Protein AF-A0A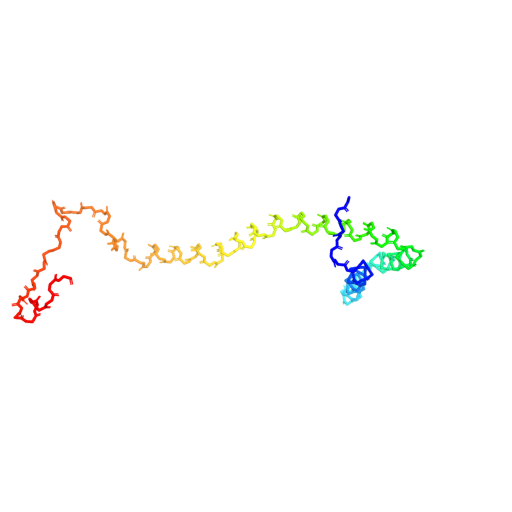644ZQK3-F1 (afdb_monomer)

Foldseek 3Di:
DDDDPDDLVVVLVVQLVVLVVVVVVCVVVVHPPVVSNVCSVVSNVQVVVDVVSSVVVVVVVVVVVVVCVVVVVVVVVVCCCVVPVVVVVVCCCVPNDPQPPVPDPPDPDPDDDDPDDDDPVCPPPVD

Sequence (127 aa):
MSKLKSDPFKTVLVIVAGFIIIYAISIYYANDWSWALYIAIIVSILSIASKKMALLIEKAWFLLAKLLSKIIPNIILGLVFYLFLFPISLLSKLFGNKDSMSLKNPTGSVFKERKYQFTPESFKNPW

InterPro domains:
  IPR045781 Saxitoxin biosynthesis operon protein SxtJ [PF19588] (30-97)

Radius of gyration: 30.93 Å; Cα contacts (8 Å, |Δi|>4): 52; chains: 1; bounding box: 65×43×71 Å

Secondary structure (DSSP, 8-state):
-PPPSS-HHHHHHHHHHHHHHHHHHHHHTT---HHHHHHHHHHHHHHHH-HHHHHHHHHHHHHHHHHHHHHHHHHHHHHHIIIIIHHHHHHHHHHS-TTTT--S--SS-----------GGGGSS--

Mean predicted aligned error: 11.19 Å

Structure (mmCIF, N/CA/C/O backbone):
data_AF-A0A644ZQK3-F1
#
_entry.id   AF-A0A644ZQK3-F1
#
loop_
_atom_site.group_PDB
_atom_site.id
_atom_site.type_symbol
_atom_site.label_atom_id
_atom_site.label_alt_id
_atom_site.label_comp_id
_atom_site.label_asym_id
_atom_site.label_entity_id
_atom_site.label_seq_id
_atom_site.pdbx_PDB_ins_code
_atom_site.Cartn_x
_atom_site.Cartn_y
_atom_site.Cartn_z
_atom_site.occupancy
_atom_site.B_iso_or_equiv
_atom_site.auth_seq_id
_atom_site.auth_comp_id
_atom_site.auth_asym_id
_atom_site.auth_atom_id
_atom_site.pdbx_PDB_model_num
ATOM 1 N N . MET A 1 1 ? -12.132 7.758 -25.999 1.00 47.00 1 MET A N 1
ATOM 2 C CA . MET A 1 1 ? -11.195 7.381 -24.912 1.00 47.00 1 MET A CA 1
ATOM 3 C C . MET A 1 1 ? -11.022 8.589 -24.010 1.00 47.00 1 MET A C 1
ATOM 5 O O . MET A 1 1 ? -10.535 9.602 -24.495 1.00 47.00 1 MET A O 1
ATOM 9 N N . SER A 1 2 ? -11.459 8.526 -22.750 1.00 47.88 2 SER A N 1
ATOM 10 C CA . SER A 1 2 ? -11.223 9.613 -21.794 1.00 47.88 2 SER A CA 1
ATOM 11 C C . SER A 1 2 ? -9.715 9.823 -21.625 1.00 47.88 2 SER A C 1
ATOM 13 O O . SER A 1 2 ? -8.959 8.866 -21.446 1.00 47.88 2 SER A O 1
ATOM 15 N N . LYS A 1 3 ? -9.260 11.072 -21.753 1.00 59.00 3 LYS A N 1
ATOM 16 C CA . LYS A 1 3 ? -7.874 11.448 -21.455 1.00 59.00 3 LYS A CA 1
ATOM 17 C C . LYS A 1 3 ? -7.657 11.221 -19.958 1.00 59.00 3 LYS A C 1
ATOM 19 O O . LYS A 1 3 ? -8.372 11.809 -19.149 1.00 59.00 3 LYS A O 1
ATOM 24 N N . LEU A 1 4 ? -6.705 10.364 -19.596 1.00 68.88 4 LEU A N 1
ATOM 25 C CA . LEU A 1 4 ? -6.217 10.305 -18.220 1.00 68.88 4 LEU A CA 1
ATOM 26 C C . LEU A 1 4 ? -5.594 11.672 -17.893 1.00 68.88 4 LEU A C 1
ATOM 28 O O . LEU A 1 4 ? -4.934 12.270 -18.743 1.00 68.88 4 LEU A O 1
ATOM 32 N N . LYS A 1 5 ? -5.882 12.211 -16.702 1.00 74.44 5 LYS A N 1
ATOM 33 C CA . LYS A 1 5 ? -5.388 13.533 -16.265 1.00 74.44 5 LYS A CA 1
ATOM 34 C C . LYS A 1 5 ? -3.905 13.486 -15.862 1.00 74.44 5 LYS A C 1
ATOM 36 O O . LYS A 1 5 ? -3.261 14.528 -15.779 1.00 74.44 5 LYS A O 1
ATOM 41 N N . SER A 1 6 ? -3.389 12.292 -15.588 1.00 79.38 6 SER A N 1
ATOM 42 C CA . SER A 1 6 ? -2.003 12.021 -15.216 1.00 79.38 6 SER A CA 1
ATOM 43 C C . SER A 1 6 ? -1.045 12.153 -16.399 1.00 79.38 6 SER A C 1
ATOM 45 O O . SER A 1 6 ? -1.426 12.015 -17.560 1.00 79.38 6 SER A O 1
ATOM 47 N N . ASP A 1 7 ? 0.215 12.450 -16.080 1.00 87.94 7 ASP A N 1
ATOM 48 C CA . ASP A 1 7 ? 1.303 12.444 -17.050 1.00 87.94 7 ASP A CA 1
ATOM 49 C C . ASP A 1 7 ? 1.834 11.004 -17.197 1.00 87.94 7 ASP A C 1
ATOM 51 O O . ASP A 1 7 ? 2.347 10.454 -16.210 1.00 87.94 7 ASP A O 1
ATOM 55 N N . PRO A 1 8 ? 1.749 10.391 -18.394 1.00 87.69 8 PRO A N 1
ATOM 56 C CA . PRO A 1 8 ? 2.156 9.004 -18.600 1.00 87.69 8 PRO A CA 1
ATOM 57 C C . PRO A 1 8 ? 3.616 8.754 -18.215 1.00 87.69 8 PRO A C 1
ATOM 59 O O . PRO A 1 8 ? 3.931 7.709 -17.650 1.00 87.69 8 PRO A O 1
ATOM 62 N N . PHE A 1 9 ? 4.507 9.722 -18.460 1.00 89.25 9 PHE A N 1
ATOM 63 C CA . PHE A 1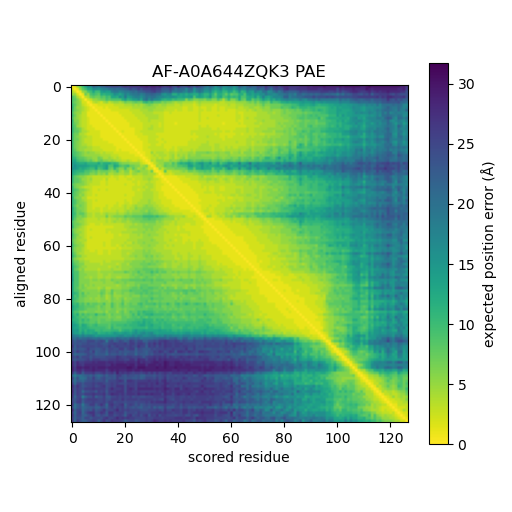 9 ? 5.927 9.574 -18.139 1.00 89.25 9 PHE A CA 1
ATOM 64 C C . PHE A 1 9 ? 6.179 9.588 -16.631 1.00 89.25 9 PHE A C 1
ATOM 66 O O . PHE A 1 9 ? 7.030 8.843 -16.150 1.00 89.25 9 PHE A O 1
ATOM 73 N N . LYS A 1 10 ? 5.404 10.370 -15.865 1.00 91.38 10 LYS A N 1
ATOM 74 C CA . LYS A 1 10 ? 5.488 10.358 -14.396 1.00 91.38 10 LYS A CA 1
ATOM 75 C C . LYS A 1 10 ? 5.001 9.030 -13.830 1.00 91.38 10 LYS A C 1
ATOM 77 O O . LYS A 1 10 ? 5.650 8.481 -12.948 1.00 91.38 10 LYS A O 1
ATOM 82 N N . THR A 1 11 ? 3.902 8.490 -14.358 1.00 92.56 11 THR A N 1
ATOM 83 C CA . THR A 1 11 ? 3.400 7.171 -13.946 1.00 92.56 11 THR A CA 1
ATOM 84 C C . THR A 1 11 ? 4.436 6.080 -14.204 1.00 92.56 11 THR A C 1
ATOM 86 O O . THR A 1 11 ? 4.743 5.299 -13.307 1.00 92.56 11 THR A O 1
ATOM 89 N N . VAL A 1 12 ? 5.027 6.058 -15.400 1.00 93.38 12 VAL A N 1
ATOM 90 C CA . VAL A 1 12 ? 6.105 5.118 -15.737 1.00 93.38 12 VAL A CA 1
ATOM 91 C C . VAL A 1 12 ? 7.294 5.281 -14.791 1.00 93.38 12 VAL A C 1
ATOM 93 O O . VAL A 1 12 ? 7.807 4.282 -14.295 1.00 93.38 12 VAL A O 1
ATOM 96 N N . LEU A 1 13 ? 7.718 6.516 -14.506 1.00 93.62 13 LEU A N 1
ATOM 97 C CA . LEU A 1 13 ? 8.842 6.773 -13.606 1.00 93.62 13 LEU A CA 1
ATOM 98 C C . LEU A 1 13 ? 8.587 6.199 -12.206 1.00 93.62 13 LEU A C 1
ATOM 100 O O . LEU A 1 13 ? 9.476 5.578 -11.632 1.00 93.62 13 LEU A O 1
ATOM 104 N N . VAL A 1 14 ? 7.368 6.353 -11.679 1.00 94.12 14 VAL A N 1
ATOM 105 C CA . VAL A 1 14 ? 6.970 5.770 -10.388 1.00 94.12 14 VAL A CA 1
ATOM 106 C C . VAL A 1 14 ? 7.022 4.240 -10.429 1.00 94.12 14 VAL A C 1
ATOM 108 O O . VAL A 1 14 ? 7.525 3.626 -9.491 1.00 94.12 14 VAL A O 1
ATOM 111 N N . ILE A 1 15 ? 6.558 3.619 -11.518 1.00 93.38 15 ILE A N 1
ATOM 112 C CA . ILE A 1 15 ? 6.620 2.160 -11.702 1.00 93.38 15 ILE A CA 1
ATOM 113 C C . ILE A 1 15 ? 8.079 1.681 -11.703 1.00 93.38 15 ILE A C 1
ATOM 115 O O . ILE A 1 15 ? 8.427 0.757 -10.971 1.00 93.38 15 ILE A O 1
ATOM 119 N N . VAL A 1 16 ? 8.941 2.333 -12.487 1.00 95.31 16 VAL A N 1
ATOM 120 C CA . VAL A 1 16 ? 10.374 2.013 -12.575 1.00 95.31 16 VAL A CA 1
ATOM 121 C C . VAL A 1 16 ? 11.052 2.177 -11.213 1.00 95.31 16 VAL A C 1
ATOM 123 O O . VAL A 1 16 ? 11.761 1.273 -10.779 1.00 95.31 16 VAL A O 1
ATOM 126 N N . ALA A 1 17 ? 10.785 3.277 -10.503 1.00 95.50 17 ALA A N 1
ATOM 127 C CA . ALA A 1 17 ? 11.311 3.502 -9.158 1.00 95.50 17 ALA A CA 1
ATOM 128 C C . ALA A 1 17 ? 10.875 2.400 -8.178 1.00 95.50 17 ALA A C 1
ATOM 130 O O . ALA A 1 17 ? 11.700 1.893 -7.421 1.00 95.50 17 ALA A O 1
ATOM 131 N N . GLY A 1 18 ? 9.610 1.971 -8.233 1.00 94.56 18 GLY A N 1
ATOM 132 C CA . GLY A 1 18 ? 9.102 0.865 -7.420 1.00 94.56 18 GLY A CA 1
ATOM 133 C C . GLY A 1 18 ? 9.845 -0.450 -7.669 1.00 94.56 18 GLY A C 1
ATOM 134 O O . GLY A 1 18 ? 10.279 -1.097 -6.718 1.00 94.56 18 GLY A O 1
ATOM 135 N N . PHE A 1 19 ? 10.062 -0.826 -8.933 1.00 94.81 19 PHE A N 1
ATOM 136 C CA . PHE A 1 19 ? 10.816 -2.041 -9.270 1.00 94.81 19 PHE A CA 1
ATOM 137 C C . PHE A 1 19 ? 12.293 -1.968 -8.865 1.00 94.81 19 PHE A C 1
ATOM 139 O O . PHE A 1 19 ? 12.851 -2.971 -8.421 1.00 94.81 19 PHE A O 1
ATOM 146 N N . ILE A 1 20 ? 12.917 -0.789 -8.949 1.00 94.12 20 ILE A N 1
ATOM 147 C CA . ILE A 1 20 ? 14.288 -0.578 -8.460 1.00 94.12 20 ILE A CA 1
ATOM 148 C C . ILE A 1 20 ? 14.357 -0.767 -6.940 1.00 94.12 20 ILE A C 1
ATOM 150 O O . ILE A 1 20 ? 15.275 -1.422 -6.452 1.00 94.12 20 ILE A O 1
ATOM 154 N N . ILE A 1 21 ? 13.379 -0.250 -6.189 1.00 94.50 21 ILE A N 1
ATOM 155 C CA . ILE A 1 21 ? 13.309 -0.445 -4.733 1.00 94.50 21 ILE A CA 1
ATOM 156 C C . ILE A 1 21 ? 13.143 -1.932 -4.394 1.00 94.50 21 ILE A C 1
ATOM 158 O O . ILE A 1 21 ? 13.826 -2.430 -3.504 1.00 94.50 21 ILE A O 1
ATOM 162 N N . ILE A 1 22 ? 12.292 -2.662 -5.124 1.00 93.00 22 ILE A N 1
ATOM 163 C CA . ILE A 1 22 ? 12.124 -4.115 -4.943 1.00 93.00 22 ILE A CA 1
ATOM 164 C C . ILE A 1 22 ? 13.452 -4.847 -5.163 1.00 93.00 22 ILE A C 1
ATOM 166 O O . ILE A 1 22 ? 13.825 -5.696 -4.356 1.00 93.00 22 ILE A O 1
ATOM 170 N N . TYR A 1 23 ? 14.190 -4.494 -6.217 1.00 92.69 23 TYR A N 1
ATOM 171 C CA . TYR A 1 23 ? 15.513 -5.059 -6.470 1.00 92.69 23 TYR A CA 1
ATOM 172 C C . TYR A 1 23 ? 16.515 -4.719 -5.350 1.00 92.69 23 TYR A C 1
ATOM 174 O O . TYR A 1 23 ? 17.238 -5.598 -4.888 1.00 92.69 23 TYR A O 1
ATOM 182 N N . ALA A 1 24 ? 16.514 -3.480 -4.847 1.00 91.06 24 ALA A N 1
ATOM 183 C CA . ALA A 1 24 ? 17.374 -3.069 -3.736 1.00 91.06 24 ALA A CA 1
ATOM 184 C C . ALA A 1 24 ? 17.080 -3.854 -2.444 1.00 91.06 24 ALA A C 1
ATOM 186 O O . ALA A 1 24 ? 18.004 -4.284 -1.754 1.00 91.06 24 ALA A O 1
ATOM 187 N N . ILE A 1 25 ? 15.801 -4.101 -2.142 1.00 91.75 25 ILE A N 1
ATOM 188 C CA . ILE A 1 25 ? 15.387 -4.952 -1.018 1.00 91.75 25 ILE A CA 1
ATOM 189 C C . ILE A 1 25 ? 15.839 -6.399 -1.247 1.00 91.75 25 ILE A C 1
ATOM 191 O O . ILE A 1 25 ? 16.308 -7.049 -0.317 1.00 91.75 25 ILE A O 1
ATOM 195 N N . SER A 1 26 ? 15.743 -6.899 -2.479 1.00 90.69 26 SER A N 1
ATOM 196 C CA . SER A 1 26 ? 16.180 -8.254 -2.822 1.00 90.69 26 SER A CA 1
ATOM 197 C C . SER A 1 26 ? 17.660 -8.480 -2.519 1.00 90.69 26 SER A C 1
ATOM 199 O O . SER A 1 26 ? 18.007 -9.489 -1.911 1.00 90.69 26 SER A O 1
ATOM 201 N N . ILE A 1 27 ? 18.513 -7.510 -2.870 1.00 88.44 27 ILE A N 1
ATOM 202 C CA . ILE A 1 27 ? 19.945 -7.543 -2.545 1.00 88.44 27 ILE A CA 1
ATOM 203 C C . ILE A 1 27 ? 20.148 -7.617 -1.028 1.00 88.44 27 ILE A C 1
ATOM 205 O O . ILE A 1 27 ? 20.953 -8.414 -0.554 1.00 88.44 27 ILE A O 1
ATOM 209 N N . TYR A 1 28 ? 19.401 -6.815 -0.261 1.00 89.62 28 TYR A N 1
ATOM 210 C CA . TYR A 1 28 ? 19.513 -6.791 1.199 1.00 89.62 28 TYR A CA 1
ATOM 211 C C . TYR A 1 28 ? 19.161 -8.140 1.846 1.00 89.62 28 TYR A C 1
ATOM 213 O O . TYR A 1 28 ? 19.829 -8.564 2.784 1.00 89.62 28 TYR A O 1
ATOM 221 N N . TYR A 1 29 ? 18.149 -8.837 1.327 1.00 89.81 29 TYR A N 1
ATOM 222 C CA . TYR A 1 29 ? 17.732 -10.156 1.817 1.00 89.81 29 TYR A CA 1
ATOM 223 C C . TYR A 1 29 ? 18.492 -11.331 1.175 1.00 89.81 29 TYR A C 1
ATOM 225 O O . TYR A 1 29 ? 18.100 -12.477 1.385 1.00 89.81 29 TYR A O 1
ATOM 233 N N . ALA A 1 30 ? 19.558 -11.065 0.405 1.00 83.94 30 ALA A N 1
ATOM 234 C CA . ALA A 1 30 ? 20.326 -12.070 -0.340 1.00 83.94 30 ALA A CA 1
ATOM 235 C C . ALA A 1 30 ? 19.445 -12.992 -1.208 1.00 83.94 30 ALA A C 1
ATOM 237 O O . ALA A 1 30 ? 19.707 -14.185 -1.343 1.00 83.94 30 ALA A O 1
ATOM 238 N N . ASN A 1 31 ? 18.373 -12.432 -1.773 1.00 83.50 31 ASN A N 1
ATOM 239 C CA . ASN A 1 31 ? 17.472 -13.130 -2.679 1.00 83.50 31 ASN A CA 1
ATOM 240 C C . ASN A 1 31 ? 17.752 -12.672 -4.116 1.00 83.50 31 ASN A C 1
ATOM 242 O O . ASN A 1 31 ? 17.982 -11.483 -4.353 1.00 83.50 31 ASN A O 1
ATOM 246 N N . ASP A 1 32 ? 17.684 -13.579 -5.088 1.00 79.94 32 ASP A N 1
ATOM 247 C CA . ASP A 1 32 ? 17.992 -13.270 -6.491 1.00 79.94 32 ASP A CA 1
ATOM 248 C C . ASP A 1 32 ? 16.729 -12.874 -7.274 1.00 79.94 32 ASP A C 1
ATOM 250 O O . ASP A 1 32 ? 16.217 -13.611 -8.119 1.00 79.94 32 ASP A O 1
ATOM 254 N N . TRP A 1 33 ? 16.188 -11.678 -7.014 1.00 85.81 33 TRP A N 1
ATOM 255 C CA . TRP A 1 33 ? 15.091 -11.099 -7.809 1.00 85.81 33 TRP A CA 1
ATOM 256 C C . TRP A 1 33 ? 15.593 -10.189 -8.927 1.00 85.81 33 TRP A C 1
ATOM 258 O O . TRP A 1 33 ? 15.081 -9.089 -9.151 1.00 85.81 33 TRP A O 1
ATOM 268 N N . SER A 1 34 ? 16.575 -10.668 -9.689 1.00 86.94 34 SER A N 1
ATOM 269 C CA . SER A 1 34 ? 17.130 -9.953 -10.847 1.00 86.94 34 SER A CA 1
ATOM 270 C C . SER A 1 34 ? 16.057 -9.620 -11.894 1.00 86.94 34 SER A C 1
ATOM 272 O O . SER A 1 34 ? 16.175 -8.632 -12.619 1.00 86.94 34 SER A O 1
ATOM 274 N N . TRP A 1 35 ? 14.962 -10.392 -11.933 1.00 90.81 35 TRP A N 1
ATOM 275 C CA . TRP A 1 35 ? 13.798 -10.148 -12.791 1.00 90.81 35 TRP A CA 1
ATOM 276 C C . TRP A 1 35 ? 13.198 -8.744 -12.612 1.00 90.81 35 TRP A C 1
ATOM 278 O O . TRP A 1 35 ? 12.778 -8.139 -13.598 1.00 90.81 35 TRP A O 1
ATOM 288 N N . ALA A 1 36 ? 13.206 -8.185 -11.396 1.00 90.50 36 ALA A N 1
ATOM 289 C CA . ALA A 1 36 ? 12.652 -6.856 -11.127 1.00 90.50 36 ALA A CA 1
ATOM 290 C C . ALA A 1 36 ? 13.438 -5.752 -11.854 1.00 90.50 36 ALA A C 1
ATOM 292 O O . ALA A 1 36 ? 12.848 -4.826 -12.417 1.00 90.50 36 ALA A O 1
ATOM 293 N N . LEU A 1 37 ? 14.765 -5.887 -11.913 1.00 92.31 37 LEU A N 1
ATOM 294 C CA . LEU A 1 37 ? 15.641 -4.955 -12.618 1.00 92.31 37 LEU A CA 1
ATOM 295 C C . LEU A 1 37 ? 15.448 -5.044 -14.136 1.00 92.31 37 LEU A C 1
ATOM 297 O O . LEU A 1 37 ? 15.341 -4.011 -14.798 1.00 92.31 37 LEU A O 1
ATOM 301 N N . TYR A 1 38 ? 15.328 -6.255 -14.692 1.00 93.31 38 TYR A N 1
ATOM 302 C CA . TYR A 1 38 ? 15.049 -6.423 -16.123 1.00 93.31 38 TYR A CA 1
ATOM 303 C C . TYR A 1 38 ? 13.723 -5.766 -16.524 1.00 93.31 38 TYR A C 1
ATOM 305 O O . TYR A 1 38 ? 13.671 -5.056 -17.529 1.00 93.31 38 TYR A O 1
ATOM 313 N N . ILE A 1 39 ? 12.670 -5.926 -15.716 1.00 93.06 39 ILE A N 1
ATOM 314 C CA . ILE A 1 39 ? 11.377 -5.271 -15.960 1.00 93.06 39 ILE A CA 1
ATOM 315 C C . ILE A 1 39 ? 11.516 -3.748 -15.913 1.00 93.06 39 ILE A C 1
ATOM 317 O O . ILE A 1 39 ? 11.015 -3.072 -16.811 1.00 93.06 39 ILE A O 1
ATOM 321 N N . ALA A 1 40 ? 12.217 -3.202 -14.915 1.00 94.12 40 ALA A N 1
ATOM 322 C CA . ALA A 1 40 ? 12.432 -1.762 -14.790 1.00 94.12 40 ALA A CA 1
ATOM 323 C C . ALA A 1 40 ? 13.117 -1.172 -16.035 1.00 94.12 40 ALA A C 1
ATOM 325 O O . ALA A 1 40 ? 12.671 -0.153 -16.570 1.00 94.12 40 ALA A O 1
ATOM 326 N N . ILE A 1 41 ? 14.158 -1.842 -16.538 1.00 93.69 41 ILE A N 1
ATOM 327 C CA . ILE A 1 41 ? 14.887 -1.424 -17.741 1.00 93.69 41 ILE A CA 1
ATOM 328 C C . ILE A 1 41 ? 13.988 -1.500 -18.978 1.00 93.69 41 ILE A C 1
ATOM 330 O O . ILE A 1 41 ? 13.884 -0.521 -19.716 1.00 93.69 41 ILE A O 1
ATOM 334 N N . ILE A 1 42 ? 13.300 -2.625 -19.190 1.00 94.06 42 ILE A N 1
ATOM 335 C CA . ILE A 1 42 ? 12.429 -2.827 -20.357 1.00 94.06 42 ILE A CA 1
ATOM 336 C C . ILE A 1 42 ? 11.308 -1.783 -20.384 1.00 94.06 42 ILE A C 1
ATOM 338 O O . ILE A 1 42 ? 11.077 -1.143 -21.409 1.00 94.06 42 ILE A O 1
ATOM 342 N N . VAL A 1 43 ? 10.634 -1.569 -19.251 1.00 93.00 43 VAL A N 1
ATOM 343 C CA . VAL A 1 43 ? 9.544 -0.592 -19.118 1.00 93.00 43 VAL A CA 1
ATOM 344 C C . VAL A 1 43 ? 10.043 0.832 -19.363 1.00 93.00 43 VAL A C 1
ATOM 346 O O . VAL A 1 43 ? 9.369 1.598 -20.0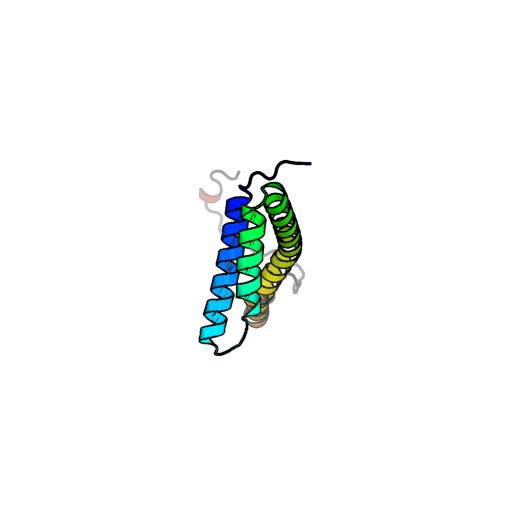57 1.00 93.00 43 VAL A O 1
ATOM 349 N N . SER A 1 44 ? 11.227 1.180 -18.851 1.00 92.38 44 SER A N 1
ATOM 350 C CA . SER A 1 44 ? 11.849 2.488 -19.077 1.00 92.38 44 SER A CA 1
ATOM 351 C C . SER A 1 44 ? 12.159 2.718 -20.562 1.00 92.38 44 SER A C 1
ATOM 353 O O . SER A 1 44 ? 11.705 3.706 -21.145 1.00 92.38 44 SER A O 1
ATOM 355 N N . ILE A 1 45 ? 12.831 1.761 -21.213 1.00 94.25 45 ILE A N 1
ATOM 356 C CA . ILE A 1 45 ? 13.201 1.847 -22.634 1.00 94.25 45 ILE A CA 1
ATOM 357 C C . ILE A 1 45 ? 11.955 1.941 -23.521 1.00 94.25 45 ILE A C 1
ATOM 359 O O . ILE A 1 45 ? 11.869 2.831 -24.368 1.00 94.25 45 ILE A O 1
ATOM 363 N N . LEU A 1 46 ? 10.963 1.069 -23.313 1.00 92.25 46 LEU A N 1
ATOM 364 C CA . LEU A 1 46 ? 9.722 1.064 -24.098 1.00 92.25 46 LEU A CA 1
ATOM 365 C C . LEU A 1 46 ? 8.952 2.383 -23.979 1.00 92.25 46 LEU A C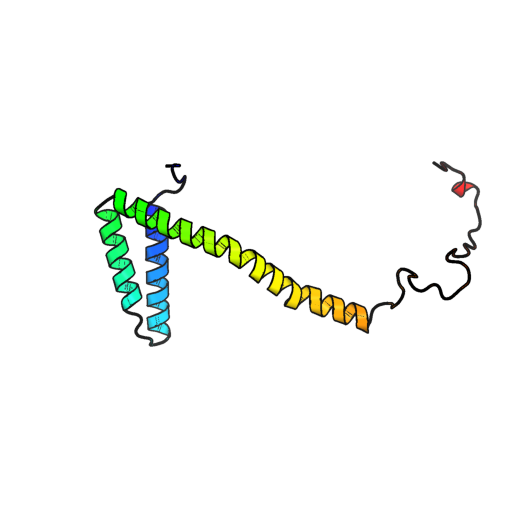 1
ATOM 367 O O . LEU A 1 46 ? 8.358 2.852 -24.952 1.00 92.25 46 LEU A O 1
ATOM 371 N N . SER A 1 47 ? 8.970 2.987 -22.793 1.00 90.00 47 SER A N 1
ATOM 372 C CA . SER A 1 47 ? 8.266 4.242 -22.534 1.00 90.00 47 SER A CA 1
ATOM 373 C C . SER A 1 47 ? 8.945 5.437 -23.194 1.00 90.00 47 SER A C 1
ATOM 375 O O . SER A 1 47 ? 8.252 6.308 -23.720 1.00 90.00 47 SER A O 1
ATOM 377 N N . ILE A 1 48 ? 10.281 5.465 -23.219 1.00 90.69 48 ILE A N 1
ATOM 378 C CA . ILE A 1 48 ? 11.061 6.493 -23.924 1.00 90.69 48 ILE A CA 1
ATOM 379 C C . ILE A 1 48 ? 10.913 6.330 -25.442 1.00 90.69 48 ILE A C 1
ATOM 381 O O . ILE A 1 48 ? 10.738 7.318 -26.153 1.00 90.69 48 ILE A O 1
ATOM 385 N N . ALA A 1 49 ? 10.919 5.090 -25.939 1.00 91.44 49 ALA A N 1
ATOM 386 C CA . ALA A 1 49 ? 10.825 4.795 -27.366 1.00 91.44 49 ALA A CA 1
ATOM 387 C C . ALA A 1 49 ? 9.494 5.246 -27.991 1.00 91.44 49 ALA A C 1
ATOM 389 O O . ALA A 1 49 ? 9.449 5.609 -29.167 1.00 91.44 49 ALA A O 1
ATOM 390 N N . SER A 1 50 ? 8.386 5.228 -27.238 1.00 90.75 50 SER A N 1
ATOM 391 C CA . SER A 1 50 ? 7.096 5.680 -27.760 1.00 90.75 50 SER A CA 1
ATOM 392 C C . SER A 1 50 ? 6.130 6.167 -26.686 1.00 90.75 50 SER A C 1
ATOM 394 O O . SER A 1 50 ? 5.724 5.428 -25.788 1.00 90.75 50 SER A O 1
ATOM 396 N N . LYS A 1 51 ? 5.582 7.370 -26.897 1.00 88.25 51 LYS A N 1
ATOM 397 C CA . LYS A 1 51 ? 4.484 7.912 -26.080 1.00 88.25 51 LYS A CA 1
ATOM 398 C C . LYS A 1 51 ? 3.231 7.025 -26.092 1.00 88.25 51 LYS A C 1
ATOM 400 O O . LYS A 1 51 ? 2.485 7.005 -25.115 1.00 88.25 51 LYS A O 1
ATOM 405 N N . LYS A 1 52 ? 2.983 6.273 -27.175 1.00 89.94 52 LYS A N 1
ATOM 406 C CA . LYS A 1 52 ? 1.858 5.320 -27.238 1.00 89.94 52 LYS A CA 1
ATOM 407 C C . LYS A 1 52 ? 2.054 4.159 -26.259 1.00 89.94 52 LYS A C 1
ATOM 409 O O . LYS A 1 52 ? 1.084 3.754 -25.627 1.00 89.94 52 LYS A O 1
ATOM 414 N N . MET A 1 53 ? 3.287 3.671 -26.106 1.00 90.38 53 MET A N 1
ATOM 415 C CA . MET A 1 53 ? 3.611 2.598 -25.160 1.00 90.38 53 MET A CA 1
ATOM 416 C C . MET A 1 53 ? 3.485 3.074 -23.716 1.00 90.38 53 MET A C 1
ATOM 418 O O . MET A 1 53 ? 2.803 2.422 -22.931 1.00 90.38 53 MET A O 1
ATOM 422 N N . ALA A 1 54 ? 4.009 4.261 -23.394 1.00 90.00 54 ALA A N 1
ATOM 423 C CA . ALA A 1 54 ? 3.814 4.871 -22.077 1.00 90.00 54 ALA A CA 1
ATOM 424 C C . ALA A 1 54 ? 2.320 4.985 -21.697 1.00 90.00 54 ALA A C 1
ATOM 426 O O . ALA A 1 54 ? 1.936 4.650 -20.580 1.00 90.00 54 ALA A O 1
ATOM 427 N N . LEU A 1 55 ? 1.450 5.366 -22.644 1.00 91.00 55 LEU A N 1
ATOM 428 C CA . LEU A 1 55 ? -0.004 5.422 -22.426 1.00 91.00 55 LEU A CA 1
ATOM 429 C C . LEU A 1 55 ? -0.650 4.045 -22.200 1.00 91.00 55 LEU A C 1
ATOM 431 O O . LEU A 1 55 ? -1.642 3.946 -21.479 1.00 91.00 55 LEU A O 1
ATOM 435 N N . LEU A 1 56 ? -0.152 2.985 -22.841 1.00 91.44 56 LEU A N 1
ATOM 436 C CA . LEU A 1 56 ? -0.657 1.625 -22.622 1.00 91.44 56 LEU A CA 1
ATOM 437 C C . LEU A 1 56 ? -0.262 1.106 -21.240 1.00 91.44 56 LEU A C 1
ATOM 439 O O . LEU A 1 56 ? -1.110 0.560 -20.535 1.00 91.44 56 LEU A O 1
ATOM 443 N N . ILE A 1 57 ? 0.989 1.337 -20.842 1.00 91.81 57 ILE A N 1
ATOM 444 C CA . ILE A 1 57 ? 1.509 0.971 -19.520 1.00 91.81 57 ILE A CA 1
ATOM 445 C C . ILE A 1 57 ? 0.736 1.719 -18.433 1.00 91.81 57 ILE A C 1
ATOM 447 O O . ILE A 1 57 ? 0.259 1.105 -17.483 1.00 91.81 57 ILE A O 1
ATOM 451 N N . GLU A 1 58 ? 0.521 3.024 -18.613 1.00 93.00 58 GLU A N 1
ATOM 452 C CA . GLU A 1 58 ? -0.293 3.834 -17.710 1.00 93.00 58 GLU A CA 1
ATOM 453 C C . GLU A 1 58 ? -1.719 3.272 -17.576 1.00 93.00 58 GLU A C 1
ATOM 455 O O . GLU A 1 58 ? -2.224 3.099 -16.467 1.00 93.00 58 GLU A O 1
ATOM 460 N N . LYS A 1 59 ? -2.376 2.926 -18.690 1.00 91.56 59 LYS A N 1
ATOM 461 C CA . LYS A 1 59 ? -3.724 2.337 -18.655 1.00 91.56 59 LYS A CA 1
ATOM 462 C C . LYS A 1 59 ? -3.762 1.003 -17.918 1.00 91.56 59 LYS A C 1
ATOM 464 O O . LYS A 1 59 ? -4.678 0.789 -17.125 1.00 91.56 59 LYS A O 1
ATOM 469 N N . ALA A 1 60 ? -2.799 0.121 -18.179 1.00 92.75 60 ALA A N 1
ATOM 470 C CA . ALA A 1 60 ? -2.694 -1.160 -17.489 1.00 92.75 60 ALA A CA 1
ATOM 471 C C . ALA A 1 60 ? -2.503 -0.951 -15.979 1.00 92.75 60 ALA A C 1
ATOM 473 O O . ALA A 1 60 ? -3.201 -1.568 -15.173 1.00 92.75 60 ALA A O 1
ATOM 474 N N . TRP A 1 61 ? -1.639 -0.006 -15.603 1.00 92.94 61 TRP A N 1
ATOM 475 C CA . TRP A 1 61 ? -1.398 0.370 -14.215 1.00 92.94 61 TRP A CA 1
ATOM 476 C C . TRP A 1 61 ? -2.656 0.901 -13.518 1.00 92.94 61 TRP A C 1
ATOM 478 O O . TRP A 1 61 ? -3.004 0.443 -12.431 1.00 92.94 61 TRP A O 1
ATOM 488 N N . PHE A 1 62 ? -3.405 1.808 -14.151 1.00 92.06 62 PHE A N 1
ATOM 489 C CA . PHE A 1 62 ? -4.659 2.310 -13.578 1.00 92.06 62 PHE A CA 1
ATOM 490 C C . PHE A 1 62 ? -5.754 1.247 -13.495 1.00 92.06 62 PHE A C 1
ATOM 492 O O . PHE A 1 62 ? -6.574 1.288 -12.578 1.00 92.06 62 PHE A O 1
ATOM 499 N N . LEU A 1 63 ? -5.789 0.293 -14.427 1.00 92.94 63 LEU A N 1
ATOM 500 C CA . LEU A 1 63 ? -6.737 -0.816 -14.370 1.00 92.94 63 LEU A CA 1
ATOM 501 C C . LEU A 1 63 ? -6.444 -1.722 -13.167 1.00 92.94 63 LEU A C 1
ATOM 503 O O . LEU A 1 63 ? -7.370 -2.081 -12.437 1.00 92.94 63 LEU A O 1
ATOM 507 N N . LEU A 1 64 ? -5.162 -1.996 -12.908 1.00 93.88 64 LEU A N 1
ATOM 508 C CA . LEU A 1 64 ? -4.705 -2.681 -11.700 1.00 93.88 64 LEU A CA 1
ATOM 509 C C . LEU A 1 64 ? -5.074 -1.881 -10.444 1.00 93.88 64 LEU A C 1
ATOM 511 O O . LEU A 1 64 ? -5.727 -2.416 -9.550 1.00 93.88 64 LEU A O 1
ATOM 515 N N . ALA A 1 65 ? -4.763 -0.583 -10.401 1.00 92.50 65 ALA A N 1
ATOM 516 C CA . ALA A 1 65 ? -5.102 0.281 -9.270 1.00 92.50 65 ALA A CA 1
ATOM 517 C C . ALA A 1 65 ? -6.614 0.311 -8.986 1.00 92.50 65 ALA A C 1
ATOM 519 O O . ALA A 1 65 ? -7.030 0.277 -7.830 1.00 92.50 65 ALA A O 1
ATOM 520 N N . LYS A 1 66 ? -7.457 0.306 -10.026 1.00 93.12 66 LYS A N 1
ATOM 521 C CA . LYS A 1 66 ? -8.919 0.245 -9.888 1.00 93.12 66 LYS A CA 1
ATOM 522 C C . LYS A 1 66 ? -9.386 -1.077 -9.281 1.00 93.12 66 LYS A C 1
ATOM 524 O O . LYS A 1 66 ? -10.319 -1.072 -8.480 1.00 93.12 66 LYS A O 1
ATOM 529 N N . LEU A 1 67 ? -8.769 -2.195 -9.662 1.00 94.44 67 LEU A N 1
ATOM 530 C CA . LEU A 1 67 ? -9.078 -3.498 -9.077 1.00 94.44 67 LEU A CA 1
ATOM 531 C C . LEU A 1 67 ? -8.689 -3.526 -7.594 1.00 94.44 67 LEU A C 1
ATOM 533 O O . LEU A 1 67 ? -9.520 -3.856 -6.750 1.00 94.44 67 LEU A O 1
ATOM 537 N N . LEU A 1 68 ? -7.471 -3.084 -7.274 1.00 92.56 68 LEU A N 1
ATOM 538 C CA . LEU A 1 68 ? -6.992 -2.975 -5.896 1.00 92.56 68 LEU A CA 1
ATOM 539 C C . LEU A 1 68 ? -7.880 -2.043 -5.062 1.00 92.56 68 LEU A C 1
ATOM 541 O O . LEU A 1 68 ? -8.256 -2.393 -3.948 1.00 92.56 68 LEU A O 1
ATOM 545 N N . SER A 1 69 ? -8.308 -0.909 -5.618 1.00 93.50 69 SER A N 1
ATOM 546 C CA . SER A 1 69 ? -9.192 0.047 -4.944 1.00 93.50 69 SER A CA 1
ATOM 547 C C . SER A 1 69 ? -10.572 -0.519 -4.600 1.00 93.50 69 SER A C 1
ATOM 549 O O . SER A 1 69 ? -11.257 0.075 -3.774 1.00 93.50 69 SER A O 1
ATOM 551 N N . LYS A 1 70 ? -11.012 -1.627 -5.207 1.00 93.44 70 LYS A N 1
ATOM 552 C CA . LYS A 1 70 ? -12.248 -2.314 -4.795 1.00 93.44 70 LYS A CA 1
ATOM 553 C C . LYS A 1 70 ? -12.024 -3.274 -3.632 1.00 93.44 70 LYS A C 1
ATOM 555 O O . LYS A 1 70 ? -12.927 -3.482 -2.832 1.00 93.44 70 LYS A O 1
ATOM 560 N N . ILE A 1 71 ? -10.840 -3.874 -3.563 1.00 95.31 71 ILE A N 1
ATOM 561 C CA . ILE A 1 71 ? -10.514 -4.924 -2.595 1.00 95.31 71 ILE A CA 1
ATOM 562 C C . ILE A 1 71 ? -10.003 -4.301 -1.290 1.00 95.31 71 ILE A C 1
ATOM 564 O O . ILE A 1 71 ? -10.463 -4.657 -0.207 1.00 95.31 71 ILE A O 1
ATOM 568 N N . ILE A 1 72 ? -9.091 -3.333 -1.397 1.00 95.56 72 ILE A N 1
ATOM 569 C CA . ILE A 1 72 ? -8.399 -2.707 -0.265 1.00 95.56 72 ILE A CA 1
ATOM 570 C C . ILE A 1 72 ? -9.365 -2.094 0.760 1.00 95.56 72 ILE A C 1
ATOM 572 O O . ILE A 1 72 ? -9.174 -2.372 1.941 1.00 95.56 72 ILE A O 1
ATOM 576 N N . PRO A 1 73 ? -10.411 -1.324 0.390 1.00 95.56 73 PRO A N 1
ATOM 577 C CA . PRO A 1 73 ? -11.311 -0.739 1.385 1.00 95.56 73 PRO A CA 1
ATOM 578 C C . PRO A 1 73 ? -11.998 -1.789 2.256 1.00 95.56 73 PRO A C 1
ATOM 580 O O . PRO A 1 73 ? -12.098 -1.602 3.464 1.00 95.56 73 PRO A O 1
ATOM 583 N N . ASN A 1 74 ? -12.405 -2.918 1.669 1.00 94.69 74 ASN A N 1
ATOM 584 C CA . ASN A 1 74 ? -13.032 -4.010 2.411 1.00 9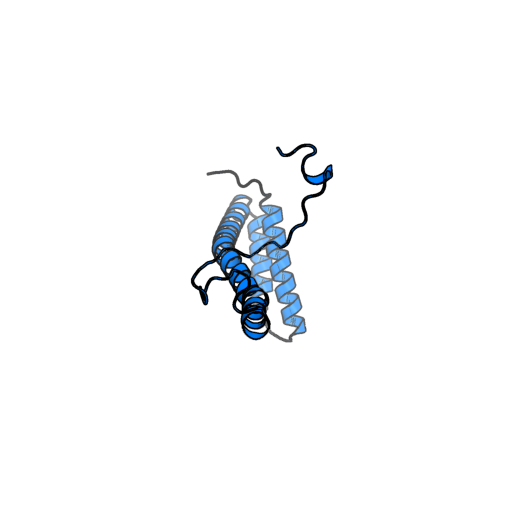4.69 74 ASN A CA 1
ATOM 585 C C . ASN A 1 74 ? -12.037 -4.681 3.364 1.00 94.69 74 ASN A C 1
ATOM 587 O O . ASN A 1 74 ? -12.393 -4.985 4.499 1.00 94.69 74 ASN A O 1
ATOM 591 N N . ILE A 1 75 ? -10.785 -4.872 2.929 1.00 96.75 75 ILE A N 1
ATOM 592 C CA . ILE A 1 75 ? -9.721 -5.418 3.784 1.00 96.75 75 ILE A CA 1
ATOM 593 C C . ILE A 1 75 ? -9.421 -4.464 4.941 1.00 96.75 75 ILE A C 1
ATOM 595 O O . ILE A 1 75 ? -9.384 -4.899 6.088 1.00 96.75 75 ILE A O 1
ATOM 599 N N . ILE A 1 76 ? -9.236 -3.170 4.661 1.00 96.81 76 ILE A N 1
ATOM 600 C CA . ILE A 1 76 ? -8.967 -2.157 5.688 1.00 96.81 76 ILE A CA 1
ATOM 601 C C . ILE A 1 76 ? -10.128 -2.102 6.680 1.00 96.81 76 ILE A C 1
ATOM 603 O O . ILE A 1 76 ? -9.894 -2.141 7.884 1.00 96.81 76 ILE A O 1
ATOM 607 N N . LEU A 1 77 ? -11.374 -2.061 6.200 1.00 96.62 77 LEU A N 1
ATOM 608 C CA . LEU A 1 77 ? -12.548 -2.017 7.068 1.00 96.62 77 LEU A CA 1
ATOM 609 C C . LEU A 1 77 ? -12.671 -3.287 7.918 1.00 96.62 77 LEU A C 1
ATOM 611 O O . LEU A 1 77 ? -12.951 -3.197 9.111 1.00 96.62 77 LEU A O 1
ATOM 615 N N . GLY A 1 78 ? -12.405 -4.457 7.332 1.00 97.19 78 GLY A N 1
ATOM 616 C CA . GLY A 1 78 ? -12.352 -5.725 8.055 1.00 97.19 78 GLY A CA 1
ATOM 617 C C . GLY A 1 78 ? -11.269 -5.730 9.135 1.00 97.19 78 GLY A C 1
ATOM 618 O O . GLY A 1 78 ? -11.546 -6.095 10.274 1.00 97.19 78 GLY A O 1
ATOM 619 N N . LEU A 1 79 ? -10.059 -5.261 8.821 1.00 97.50 79 LEU A N 1
ATOM 620 C CA . LEU A 1 79 ? -8.972 -5.135 9.795 1.00 97.50 79 LEU A CA 1
ATOM 621 C C . LEU A 1 79 ? -9.339 -4.177 10.926 1.00 97.50 79 LEU A C 1
ATOM 623 O O . LEU A 1 79 ? -9.156 -4.520 12.090 1.00 97.50 79 LEU A O 1
ATOM 627 N N . VAL A 1 80 ? -9.904 -3.011 10.609 1.00 97.50 80 VAL A N 1
ATOM 628 C CA . VAL A 1 80 ? -10.363 -2.053 11.624 1.00 97.50 80 VAL A CA 1
ATOM 629 C C . VAL A 1 80 ? -11.443 -2.676 12.508 1.00 97.50 80 VAL A C 1
ATOM 631 O O . VAL A 1 80 ? -11.411 -2.521 13.730 1.00 97.50 80 VAL A O 1
ATOM 634 N N . PHE A 1 81 ? -12.373 -3.426 11.916 1.00 97.44 81 PHE A N 1
ATOM 635 C CA . PHE A 1 81 ? -13.396 -4.134 12.669 1.00 97.44 81 PHE A CA 1
ATOM 636 C C . PHE A 1 81 ? -12.778 -5.159 13.622 1.00 97.44 81 PHE A C 1
ATOM 638 O O . PHE A 1 81 ? -13.042 -5.093 14.816 1.00 97.44 81 PHE A O 1
ATOM 645 N N . TYR A 1 82 ? -11.931 -6.068 13.144 1.00 96.75 82 TYR A N 1
ATOM 646 C CA . TYR A 1 82 ? -11.401 -7.145 13.984 1.00 96.75 82 TYR A CA 1
ATOM 647 C C . TYR A 1 82 ? -10.338 -6.690 14.990 1.00 96.75 82 TYR A C 1
ATOM 649 O O . TYR A 1 82 ? -10.255 -7.276 16.066 1.00 96.75 82 TYR A O 1
ATOM 657 N N . LEU A 1 83 ? -9.551 -5.657 14.680 1.00 97.12 83 LEU A N 1
ATOM 658 C CA . LEU A 1 83 ? -8.500 -5.157 15.574 1.00 97.12 83 LEU A CA 1
ATOM 659 C C . LEU A 1 83 ? -9.011 -4.153 16.607 1.00 97.12 83 LEU A C 1
ATOM 661 O O . LEU A 1 83 ? -8.471 -4.104 17.708 1.00 97.12 83 LEU A O 1
ATOM 665 N N . PHE A 1 84 ? -10.036 -3.362 16.279 1.00 95.81 84 PHE A N 1
ATOM 666 C CA . PHE A 1 84 ? -10.546 -2.327 17.180 1.00 95.81 84 PHE A CA 1
ATOM 667 C C . PHE A 1 84 ? -11.979 -2.611 17.616 1.00 95.81 84 PHE A C 1
ATOM 669 O O . PHE A 1 84 ? -12.232 -2.848 18.795 1.00 95.81 84 PHE A O 1
ATOM 676 N N . LEU A 1 85 ? -12.938 -2.617 16.688 1.00 96.19 85 LEU A N 1
ATOM 677 C CA . LEU A 1 85 ? -14.359 -2.657 17.056 1.00 96.19 85 LEU A CA 1
ATOM 678 C C . LEU A 1 85 ? -14.757 -3.964 17.748 1.00 96.19 85 LEU A C 1
ATOM 680 O O . LEU A 1 85 ? -15.482 -3.945 18.740 1.00 96.19 85 LEU A O 1
ATOM 684 N N . PHE A 1 86 ? -14.266 -5.095 17.255 1.00 96.38 86 PHE A N 1
ATOM 685 C CA . PHE A 1 86 ? -14.549 -6.417 17.789 1.00 96.38 86 PHE A CA 1
ATOM 686 C C . PHE A 1 86 ? -14.053 -6.574 19.234 1.00 96.38 86 PHE A C 1
ATOM 688 O O . PHE A 1 86 ? -14.894 -6.861 20.092 1.00 96.38 86 PHE A O 1
ATOM 695 N N . PRO A 1 87 ? -12.769 -6.327 19.569 1.00 94.94 87 PRO A N 1
ATOM 696 C CA . PRO A 1 87 ? -12.312 -6.430 20.952 1.00 94.94 87 PRO A CA 1
ATOM 697 C C . PRO A 1 87 ? -12.989 -5.404 21.861 1.00 94.94 87 PRO A C 1
ATOM 699 O O . PRO A 1 87 ? -13.376 -5.758 22.971 1.00 94.94 87 PRO A O 1
ATOM 702 N N . ILE A 1 88 ? -13.232 -4.176 21.387 1.00 94.56 88 ILE A N 1
ATOM 703 C CA . ILE A 1 88 ? -13.982 -3.171 22.157 1.00 94.56 88 ILE A CA 1
ATOM 704 C C . ILE A 1 88 ? -15.396 -3.677 22.470 1.00 94.56 88 ILE A C 1
ATOM 706 O O . ILE A 1 88 ? -15.858 -3.560 23.603 1.00 94.56 88 ILE A O 1
ATOM 710 N N . SER A 1 89 ? -16.076 -4.291 21.499 1.00 92.88 89 SER A N 1
ATOM 711 C CA . SER A 1 89 ? -17.413 -4.855 21.704 1.00 92.88 89 SER A CA 1
ATOM 712 C C . SER A 1 89 ? -17.407 -6.025 22.689 1.00 92.88 89 SER A C 1
ATOM 714 O O . SER A 1 89 ? -18.322 -6.148 23.502 1.00 92.88 89 SER A O 1
ATOM 716 N N . LEU A 1 90 ? -16.368 -6.866 22.657 1.00 92.88 90 LEU A N 1
ATOM 717 C CA . LEU A 1 90 ? -16.221 -7.996 23.567 1.00 92.88 90 LEU A CA 1
ATOM 718 C C . LEU A 1 90 ? -15.990 -7.503 24.999 1.00 92.88 90 LEU A C 1
ATOM 720 O O . LEU A 1 90 ? -16.681 -7.936 25.917 1.00 92.88 90 LEU A O 1
ATOM 724 N N . LEU A 1 91 ? -15.083 -6.539 25.175 1.00 92.38 91 LEU A N 1
ATOM 725 C CA . LEU A 1 91 ? -14.828 -5.885 26.458 1.00 92.38 91 LEU A CA 1
ATOM 726 C C . LEU A 1 9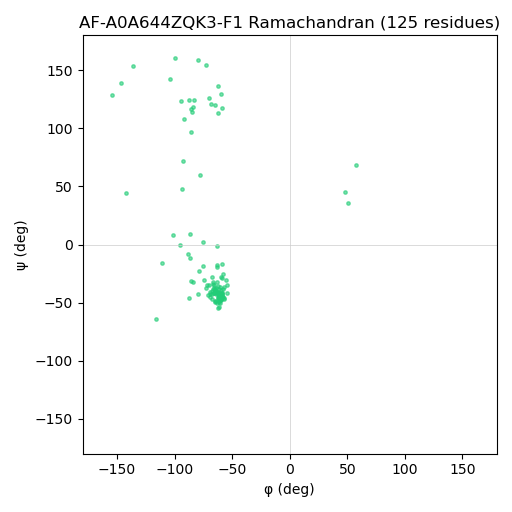1 ? -16.084 -5.186 26.980 1.00 92.38 91 LEU A C 1
ATOM 728 O O . LEU A 1 91 ? -16.427 -5.337 28.147 1.00 92.38 91 LEU A O 1
ATOM 732 N N . SER A 1 92 ? -16.820 -4.485 26.116 1.00 88.88 92 SER A N 1
ATOM 733 C CA . SER A 1 92 ? -18.091 -3.853 26.475 1.00 88.88 92 SER A CA 1
ATOM 734 C C . SER A 1 92 ? -19.149 -4.877 26.901 1.00 88.88 92 SER A C 1
ATOM 736 O O . SER A 1 92 ? -19.895 -4.619 27.838 1.00 88.88 92 SER A O 1
ATOM 738 N N . LYS A 1 93 ? -19.195 -6.066 26.291 1.00 83.75 93 LYS A N 1
ATOM 739 C CA . LYS A 1 93 ? -20.101 -7.145 26.722 1.00 83.75 93 LYS A CA 1
ATOM 740 C C . LYS A 1 93 ? -19.684 -7.799 28.040 1.00 83.75 93 LYS A C 1
ATOM 742 O O . LYS A 1 93 ? -20.556 -8.225 28.794 1.00 83.75 93 LYS A O 1
ATOM 747 N N . LEU A 1 94 ? -18.382 -7.920 28.297 1.00 87.44 94 LEU A N 1
ATOM 748 C CA . LEU A 1 94 ? -17.848 -8.558 29.503 1.00 87.44 94 LEU A CA 1
ATOM 749 C C . LEU A 1 94 ? -17.880 -7.624 30.720 1.00 87.44 94 LEU A C 1
ATOM 751 O O . LEU A 1 94 ? -18.255 -8.057 31.806 1.00 87.44 94 LEU A O 1
ATOM 755 N N . PHE A 1 95 ? -17.514 -6.355 30.532 1.00 85.81 95 PHE A N 1
ATOM 756 C CA . PHE A 1 95 ? -17.340 -5.369 31.605 1.00 85.81 95 PHE A CA 1
ATOM 757 C C . PHE A 1 95 ? -18.389 -4.251 31.608 1.00 85.81 95 PHE A C 1
ATOM 759 O O . PHE A 1 95 ? -18.516 -3.532 32.595 1.00 85.81 95 PHE A O 1
ATOM 766 N N . GLY A 1 96 ? -19.131 -4.062 30.517 1.00 71.81 96 GLY A N 1
ATOM 767 C CA . GLY A 1 96 ? -20.156 -3.027 30.425 1.00 71.81 96 GLY A CA 1
ATOM 768 C C . GLY A 1 96 ? -21.466 -3.420 31.103 1.00 71.81 96 GLY A C 1
ATOM 769 O O . GLY A 1 96 ? -21.785 -4.595 31.295 1.00 71.81 96 GLY A O 1
ATOM 770 N N . ASN A 1 97 ? -22.264 -2.408 31.448 1.00 69.00 97 ASN A N 1
ATOM 771 C CA . ASN A 1 97 ? -23.601 -2.606 31.999 1.00 69.00 97 ASN A CA 1
ATOM 772 C C . ASN A 1 97 ? -24.476 -3.390 31.012 1.00 69.00 97 ASN A C 1
ATOM 774 O O . ASN A 1 97 ? -24.791 -2.898 29.929 1.00 69.00 97 ASN A O 1
ATOM 778 N N . LYS A 1 98 ? -24.919 -4.584 31.425 1.00 63.56 98 LYS A N 1
ATOM 779 C CA . LYS A 1 98 ? -25.780 -5.481 30.631 1.00 63.56 98 LYS A CA 1
ATOM 780 C C . LYS A 1 98 ? -27.120 -4.857 30.224 1.00 63.56 98 LYS A C 1
ATOM 782 O O . LYS A 1 98 ? -27.770 -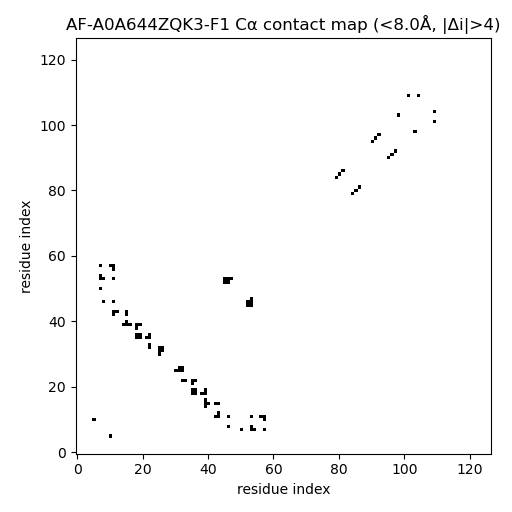5.394 29.334 1.00 63.56 98 LYS A O 1
ATOM 787 N N . ASP A 1 99 ? -27.525 -3.761 30.869 1.00 68.25 99 ASP A N 1
ATOM 788 C CA . ASP A 1 99 ? -28.840 -3.149 30.679 1.00 68.25 99 ASP A CA 1
ATOM 789 C C . ASP A 1 99 ? -28.804 -1.609 30.702 1.00 68.25 99 ASP A C 1
ATOM 791 O O . ASP A 1 99 ? -29.628 -0.949 31.331 1.00 68.25 99 ASP A O 1
ATOM 795 N N . SER A 1 100 ? -27.820 -1.005 30.022 1.00 65.69 100 SER A N 1
ATOM 796 C CA . SER A 1 100 ? -27.716 0.465 29.919 1.00 65.69 100 SER A CA 1
ATOM 797 C C . SER A 1 100 ? -28.937 1.117 29.257 1.00 65.69 100 SER A C 1
ATOM 799 O O . SER A 1 100 ? -29.263 2.262 29.563 1.00 65.69 100 SER A O 1
ATOM 801 N N . MET A 1 101 ? -29.619 0.379 28.378 1.00 66.19 101 MET A N 1
ATOM 802 C CA . MET A 1 101 ? -30.821 0.814 27.666 1.00 66.19 101 MET A CA 1
ATOM 803 C C . MET A 1 101 ? -32.123 0.247 28.257 1.00 66.19 101 MET A C 1
ATOM 805 O O . MET A 1 101 ? -33.170 0.435 27.647 1.00 66.19 101 MET A O 1
ATOM 809 N N . SER A 1 102 ? -32.082 -0.432 29.415 1.00 65.75 102 SER A N 1
ATOM 810 C CA . SER A 1 102 ? -33.268 -1.056 30.037 1.00 65.75 102 SER A CA 1
ATOM 811 C C . SER A 1 102 ? -34.090 -1.888 29.035 1.00 65.75 102 SER A C 1
ATOM 813 O O . SER A 1 102 ? -35.309 -1.761 28.944 1.00 65.75 102 SER A O 1
ATOM 815 N N . LEU A 1 103 ? -33.403 -2.699 28.224 1.00 68.00 103 LEU A N 1
ATOM 816 C CA . LEU A 1 103 ? -33.997 -3.473 27.129 1.00 68.00 103 LEU A CA 1
ATOM 817 C C . LEU A 1 103 ? -34.706 -4.731 27.624 1.00 68.00 103 LEU A C 1
ATOM 819 O O . LEU A 1 103 ? -35.578 -5.262 26.937 1.00 68.00 103 LEU A O 1
ATOM 823 N N . LYS A 1 104 ? -34.334 -5.230 28.804 1.00 63.78 104 LYS A N 1
ATOM 824 C CA . LYS A 1 104 ? -35.112 -6.252 29.498 1.00 63.78 104 LYS A CA 1
ATOM 825 C C . LYS A 1 104 ? -36.024 -5.535 30.471 1.00 63.78 104 LYS A C 1
ATOM 827 O O . LYS A 1 104 ? -35.535 -4.788 31.300 1.00 63.78 104 LYS A O 1
ATOM 832 N N . ASN A 1 105 ? -37.331 -5.760 30.358 1.00 62.72 105 ASN A N 1
ATOM 833 C CA . ASN A 1 105 ? -38.322 -5.167 31.248 1.00 62.72 105 ASN A CA 1
ATOM 834 C C . ASN A 1 105 ? -38.463 -6.058 32.499 1.00 62.72 105 ASN A C 1
ATOM 836 O O . ASN A 1 105 ? -39.150 -7.078 32.424 1.00 62.72 105 ASN A O 1
ATOM 840 N N . PRO A 1 106 ? -37.788 -5.764 33.628 1.00 66.06 106 PRO A N 1
ATOM 841 C CA . PRO A 1 106 ? -37.796 -6.634 34.802 1.00 66.06 106 PRO A CA 1
ATOM 842 C C . PRO A 1 106 ? -39.001 -6.323 35.705 1.00 66.06 106 PRO A C 1
ATOM 844 O O . PRO A 1 106 ? -39.292 -7.066 36.637 1.00 66.06 106 PRO A O 1
ATOM 847 N N . THR A 1 107 ? -39.687 -5.207 35.446 1.00 65.00 107 THR A N 1
ATOM 848 C CA . THR A 1 107 ? -40.726 -4.595 36.274 1.00 65.00 107 THR A CA 1
ATOM 849 C C . THR A 1 107 ? -41.894 -4.161 35.393 1.00 65.00 107 THR A C 1
ATOM 851 O O . THR A 1 107 ? -41.714 -3.868 34.218 1.00 65.00 107 THR A O 1
ATOM 854 N N . GLY A 1 108 ? -43.107 -4.082 35.944 1.00 71.31 108 GLY A N 1
ATOM 855 C CA . GLY A 1 108 ? -44.325 -3.764 35.178 1.00 71.31 108 GLY A CA 1
ATOM 856 C C . GLY A 1 108 ? -44.369 -2.376 34.513 1.00 71.31 108 GLY A C 1
ATOM 857 O O . GLY A 1 108 ? -45.344 -2.066 33.837 1.00 71.31 108 GLY A O 1
ATOM 858 N N . SER A 1 109 ? -43.343 -1.537 34.685 1.00 73.19 109 SER A N 1
ATOM 859 C CA . SER A 1 109 ? -43.255 -0.193 34.113 1.00 73.19 109 SER A CA 1
ATOM 860 C C . SER A 1 109 ? -41.809 0.168 33.763 1.00 73.19 109 SER A C 1
ATOM 862 O O . SER A 1 109 ? -40.890 -0.106 34.534 1.00 73.19 109 SER A O 1
ATOM 864 N N . VAL A 1 110 ? -41.638 0.821 32.609 1.00 75.81 110 VAL A N 1
ATOM 865 C CA . VAL A 1 110 ? -40.368 1.392 32.116 1.00 75.81 110 VAL A CA 1
ATOM 866 C C . VAL A 1 110 ? -40.178 2.836 32.620 1.00 75.81 110 VAL A C 1
ATOM 868 O O . VAL A 1 110 ? -39.115 3.437 32.454 1.00 75.81 110 VAL A O 1
ATOM 871 N N . PHE A 1 111 ? -41.201 3.421 33.256 1.00 79.19 111 PHE A N 1
ATOM 872 C CA . PHE A 1 111 ? -41.113 4.765 33.820 1.00 79.19 111 PHE A CA 1
ATOM 873 C C . PHE A 1 111 ? -40.194 4.775 35.046 1.00 79.19 111 PHE A C 1
ATOM 875 O O . PHE A 1 111 ? -40.401 4.035 36.005 1.00 79.19 111 PHE A O 1
ATOM 882 N N . LYS A 1 112 ? -39.190 5.657 35.031 1.00 75.12 112 LYS A N 1
ATOM 883 C CA . LYS A 1 112 ? -38.356 5.940 36.204 1.00 75.12 112 LYS A CA 1
ATOM 884 C C . LYS A 1 112 ? -39.067 6.964 37.082 1.00 75.12 112 LYS A C 1
ATOM 886 O O . LYS A 1 112 ? -39.374 8.059 36.611 1.00 75.12 112 LYS A O 1
ATOM 891 N N . GLU A 1 113 ? -39.291 6.642 38.353 1.00 76.50 113 GLU A N 1
ATOM 892 C CA . GLU A 1 113 ? -39.783 7.624 39.320 1.00 76.50 113 GLU A CA 1
ATOM 893 C C . GLU A 1 113 ? -38.755 8.751 39.483 1.00 76.50 113 GLU A C 1
ATOM 895 O O . GLU A 1 113 ? -37.648 8.547 39.986 1.00 76.50 113 GLU A O 1
ATOM 900 N N . ARG A 1 114 ? -39.113 9.965 39.053 1.00 78.00 114 ARG A N 1
ATOM 901 C CA . ARG A 1 114 ? -38.333 11.167 39.353 1.00 78.00 114 ARG A CA 1
ATOM 902 C C . ARG A 1 114 ? -38.870 11.808 40.626 1.00 78.00 114 ARG A C 1
ATOM 904 O O . ARG A 1 114 ? -39.902 12.467 40.598 1.00 78.00 114 ARG A O 1
ATOM 911 N N . LYS A 1 115 ? -38.111 11.705 41.720 1.00 81.12 115 LYS A N 1
ATOM 912 C CA . LYS A 1 115 ? -38.283 12.554 42.912 1.00 81.12 115 LYS A CA 1
ATOM 913 C C . LYS A 1 115 ? -37.664 13.933 42.666 1.00 81.12 115 LYS A C 1
ATOM 915 O O . LYS A 1 115 ? -36.703 14.317 43.324 1.00 81.12 115 LYS A O 1
ATOM 920 N N . TYR A 1 116 ? -38.153 14.636 41.649 1.00 81.19 116 TYR A N 1
ATOM 921 C CA . TYR A 1 116 ? -37.717 15.999 41.363 1.00 81.19 116 TYR A CA 1
ATOM 922 C C . TYR A 1 116 ? -38.575 16.977 42.167 1.00 81.19 116 TYR A C 1
ATOM 924 O O . TYR A 1 116 ? -39.801 16.936 42.072 1.00 81.19 116 TYR A O 1
ATOM 932 N N . GLN A 1 117 ? -37.943 17.833 42.972 1.00 83.62 117 GLN A N 1
ATOM 933 C CA . GLN A 1 117 ? -38.637 18.936 43.632 1.00 83.62 117 GLN A CA 1
ATOM 934 C C . GLN A 1 117 ? -38.697 20.112 42.662 1.00 83.62 117 GLN A C 1
ATOM 936 O O . GLN A 1 117 ? -37.664 20.659 42.283 1.00 83.62 117 GLN A O 1
ATOM 941 N N . PHE A 1 118 ? -39.906 20.467 42.235 1.00 84.69 118 PHE A N 1
ATOM 942 C CA . PHE A 1 118 ? -40.119 21.613 41.362 1.00 84.69 118 PHE A CA 1
ATOM 943 C C . PHE A 1 118 ? -39.826 22.904 42.126 1.00 84.69 118 PHE A C 1
ATOM 945 O O . PHE A 1 118 ? -40.469 23.182 43.139 1.00 84.69 118 PHE A O 1
ATOM 952 N N . THR A 1 119 ? -38.868 23.689 41.634 1.00 87.94 119 THR A N 1
ATOM 953 C CA . THR A 1 119 ? -38.599 25.037 42.143 1.00 87.94 119 THR A CA 1
ATOM 954 C C . THR A 1 119 ? -39.252 26.078 41.230 1.00 87.94 119 THR A C 1
ATOM 956 O O . THR A 1 119 ? -39.561 25.778 40.072 1.00 87.94 119 THR A O 1
ATOM 959 N N . PRO A 1 120 ? -39.473 27.319 41.700 1.00 85.31 120 PRO A N 1
ATOM 960 C CA . PRO A 1 120 ? -39.991 28.396 40.857 1.00 85.31 120 PRO A CA 1
ATOM 961 C C . PRO A 1 120 ? -39.145 28.6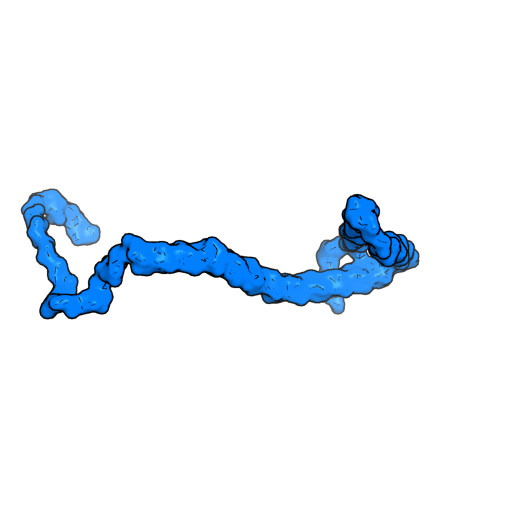43 39.599 1.00 85.31 120 PRO A C 1
ATOM 963 O O . PRO A 1 120 ? -39.691 2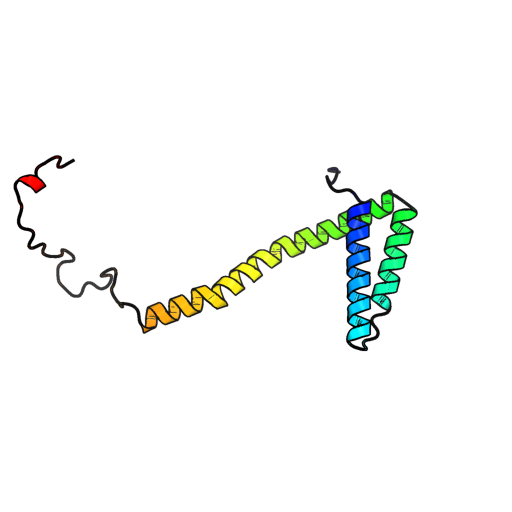9.005 38.558 1.00 85.31 120 PRO A O 1
ATOM 966 N N . GLU A 1 121 ? -37.828 28.396 39.650 1.00 84.25 121 GLU A N 1
ATOM 967 C CA . GLU A 1 121 ? -36.974 28.507 38.463 1.00 84.25 121 GLU A CA 1
ATOM 968 C C . GLU A 1 121 ? -37.275 27.441 37.404 1.00 84.25 121 GLU A C 1
ATOM 970 O O . GLU A 1 121 ? -37.102 27.715 36.219 1.00 84.25 121 GLU A O 1
ATOM 975 N N . SER A 1 122 ? -37.775 26.259 37.790 1.00 82.12 122 SER A N 1
ATOM 976 C CA . SER A 1 122 ? -38.138 25.185 36.852 1.00 82.12 122 SER A CA 1
ATOM 977 C C . SER A 1 122 ? -39.273 25.577 35.897 1.00 82.12 122 SER A C 1
ATOM 979 O O . SER A 1 122 ? -39.443 24.946 34.858 1.00 82.12 122 SER A O 1
ATOM 981 N N . PHE A 1 123 ? -40.051 26.606 36.246 1.00 86.94 123 PHE A N 1
ATOM 982 C CA . PHE A 1 123 ? -41.159 27.121 35.437 1.00 86.94 123 PHE A CA 1
ATOM 983 C C . PHE A 1 123 ? -40.763 28.307 34.555 1.00 86.94 123 PHE A C 1
ATOM 985 O O . PHE A 1 123 ? -41.600 28.843 33.827 1.00 86.94 123 PHE A O 1
ATOM 992 N N . LYS A 1 124 ? -39.501 28.745 34.606 1.00 84.56 124 LYS A N 1
ATOM 993 C CA . LYS A 1 124 ? -39.020 29.850 33.783 1.00 84.56 124 LYS A CA 1
ATOM 994 C C . LYS A 1 124 ? -38.584 29.307 32.420 1.00 84.56 124 LYS A C 1
ATOM 996 O O . LYS A 1 124 ? -37.632 28.541 32.343 1.00 84.56 124 LYS A O 1
ATOM 1001 N N . ASN A 1 125 ? -39.270 29.736 31.360 1.00 82.56 125 ASN A N 1
ATOM 1002 C CA . ASN A 1 125 ? -39.093 29.273 29.974 1.00 82.56 125 ASN A CA 1
ATOM 1003 C C . ASN A 1 125 ? -39.293 27.751 29.804 1.00 82.56 125 ASN A C 1
ATOM 1005 O O . ASN A 1 125 ? -38.340 27.032 29.524 1.00 82.56 125 ASN A O 1
ATOM 1009 N N . PRO A 1 126 ? -40.527 27.244 29.974 1.00 75.81 126 PRO A N 1
ATOM 1010 C CA . PRO A 1 126 ? -40.825 25.811 29.897 1.00 75.81 126 PRO A CA 1
ATOM 1011 C C . PRO A 1 126 ? -40.854 25.232 28.467 1.00 75.81 126 PRO A C 1
ATOM 1013 O O . PRO A 1 126 ? -41.202 24.061 28.314 1.00 75.81 126 PRO A O 1
ATOM 1016 N N . TRP A 1 127 ? -40.562 26.039 27.441 1.00 72.69 127 TRP A N 1
ATOM 1017 C CA . TRP A 1 127 ? -40.584 25.651 26.025 1.00 72.69 127 TRP A CA 1
ATOM 1018 C C . TRP A 1 127 ? -39.196 25.282 25.497 1.00 72.69 127 TRP A C 1
ATOM 1020 O O . TRP A 1 127 ? -38.204 25.923 25.914 1.00 72.69 127 TRP A O 1
#

Solvent-accessible surface area (backbone atoms only — not comparable to full-atom values): 7612 Å² total; per-residue (Å²): 131,85,80,71,90,69,58,37,69,59,52,49,49,53,52,32,52,52,27,46,50,52,32,54,51,22,58,76,69,76,42,91,47,64,65,35,48,54,50,27,51,52,55,51,52,47,32,73,76,29,70,70,49,21,48,50,54,39,50,54,50,50,53,51,51,54,55,47,63,63,50,49,58,56,52,52,52,49,49,48,36,62,73,47,51,47,54,51,50,52,48,44,68,75,73,38,74,93,55,81,78,59,79,69,78,92,53,104,62,92,75,76,89,76,92,72,80,86,51,81,70,69,65,59,76,81,120

Organism: NCBI:txid1076179

pLDDT: mean 86.52, std 10.72, range [47.0, 97.5]